Protein AF-A0A536A4L5-F1 (afdb_monomer_lite)

Sequence (83 aa):
MEDSQARDLATRAAFRAGRLAIARLGDPGYLRWKGLRDVVPEAAMLVQDEIVSLIRAECPNDAFLLEEGPEDEPLDVGAERLW

Secondary structure (DSSP, 8-state):
--HHHHHHHHHHHHHHHHHHHHHTTT---SEEEEETTEEEEHHHHHHHHHHHHHHHHH-TT-----S---TTSPP-TTS----

Radius of gyration: 15.15 Å; chains: 1; bounding box: 28×36×36 Å

Foldseek 3Di:
DDPVVVVVLLVVLLVVLVVLLVVCVVPQDDWDAPDDVRIHGPSVVVSVVSSCVSCCVVVVPDDDDDPDDPPPPDDPPPDPPPD

pLDDT: mean 88.2, std 14.95, range [46.41, 98.56]

Structure (mmCIF, N/CA/C/O backbone):
data_AF-A0A536A4L5-F1
#
_entry.id   AF-A0A536A4L5-F1
#
loop_
_atom_site.group_PDB
_atom_site.id
_atom_site.type_symbol
_atom_site.label_atom_id
_atom_site.label_alt_id
_atom_site.label_comp_id
_atom_site.label_asym_id
_atom_site.label_entity_id
_atom_site.label_seq_id
_atom_site.pdbx_PDB_ins_code
_atom_site.Cartn_x
_atom_site.Cartn_y
_atom_site.Cartn_z
_atom_site.occupancy
_atom_site.B_iso_or_equiv
_atom_site.auth_seq_id
_atom_site.auth_comp_id
_atom_site.auth_asym_id
_atom_site.auth_atom_id
_atom_site.pdbx_PDB_model_num
ATOM 1 N N . MET A 1 1 ? -10.948 1.570 17.407 1.00 84.38 1 MET A N 1
ATOM 2 C CA . MET A 1 1 ? -9.878 0.599 17.708 1.00 84.38 1 MET A CA 1
ATOM 3 C C . MET A 1 1 ? -8.923 1.277 18.673 1.00 84.38 1 MET A C 1
ATOM 5 O O . MET A 1 1 ? -8.722 2.472 18.512 1.00 84.38 1 MET A O 1
ATOM 9 N N . GLU A 1 2 ? -8.399 0.573 19.675 1.00 93.06 2 GLU A N 1
ATOM 10 C CA . GLU A 1 2 ? -7.373 1.137 20.569 1.00 93.06 2 GLU A CA 1
ATOM 11 C C . GLU A 1 2 ? -6.008 1.197 19.862 1.00 93.06 2 GLU A C 1
ATOM 13 O O . GLU A 1 2 ? -5.721 0.360 19.002 1.00 93.06 2 GLU A O 1
ATOM 18 N N . ASP A 1 3 ? -5.131 2.123 20.252 1.00 93.88 3 ASP A N 1
ATOM 19 C CA . ASP A 1 3 ? -3.832 2.347 19.589 1.00 93.88 3 ASP A CA 1
ATOM 20 C C . ASP A 1 3 ? -2.958 1.086 19.505 1.00 93.88 3 ASP A C 1
ATOM 22 O O . ASP A 1 3 ? -2.287 0.837 18.501 1.00 93.88 3 ASP A O 1
ATOM 26 N N . SER A 1 4 ? -2.974 0.254 20.549 1.00 96.50 4 SER A N 1
ATOM 27 C CA . SER A 1 4 ? -2.223 -1.007 20.576 1.00 96.50 4 SER A CA 1
ATOM 28 C C . SER A 1 4 ? -2.720 -1.995 19.520 1.00 96.50 4 SER A C 1
ATOM 30 O O . SER A 1 4 ? -1.916 -2.618 18.829 1.00 96.50 4 SER A O 1
ATOM 32 N N . GLN A 1 5 ? -4.037 -2.085 19.339 1.00 96.81 5 GLN A N 1
ATOM 33 C CA . GLN A 1 5 ? -4.663 -2.932 18.327 1.00 96.81 5 GLN A CA 1
ATOM 34 C C . GLN A 1 5 ? -4.379 -2.402 16.916 1.00 96.81 5 GLN A C 1
ATOM 36 O O . GLN A 1 5 ? -4.055 -3.185 16.022 1.00 96.81 5 GLN A O 1
ATOM 41 N N . ALA A 1 6 ? -4.425 -1.078 16.733 1.00 96.56 6 ALA A N 1
ATOM 42 C CA . ALA A 1 6 ? -4.092 -0.426 15.467 1.00 96.56 6 ALA A CA 1
ATOM 43 C C . ALA A 1 6 ? -2.638 -0.700 15.065 1.00 96.56 6 ALA A C 1
ATOM 45 O O . ALA A 1 6 ? -2.365 -1.078 13.923 1.00 96.56 6 ALA A O 1
ATOM 46 N N . ARG A 1 7 ? -1.701 -0.596 16.014 1.00 98.00 7 ARG A N 1
ATOM 47 C CA . ARG A 1 7 ? -0.287 -0.906 15.774 1.00 98.00 7 ARG A CA 1
ATOM 48 C C . ARG A 1 7 ? -0.076 -2.366 15.380 1.00 98.00 7 ARG A C 1
ATOM 50 O O . ARG A 1 7 ? 0.708 -2.646 14.470 1.00 98.00 7 ARG A O 1
ATOM 57 N N . ASP A 1 8 ? -0.763 -3.294 16.035 1.00 98.38 8 ASP A N 1
ATOM 58 C CA . ASP A 1 8 ? -0.644 -4.720 15.733 1.00 98.38 8 ASP A CA 1
ATOM 59 C C . ASP A 1 8 ? -1.228 -5.059 14.352 1.00 98.38 8 ASP A C 1
ATOM 61 O O . ASP A 1 8 ? -0.629 -5.831 13.595 1.00 98.38 8 ASP A O 1
ATOM 65 N N . LEU A 1 9 ? -2.359 -4.451 13.977 1.00 98.06 9 LEU A N 1
ATOM 66 C CA . LEU A 1 9 ? -2.928 -4.548 12.630 1.00 98.06 9 LEU A CA 1
ATOM 67 C C . LEU A 1 9 ? -1.969 -3.990 11.571 1.00 98.06 9 LEU A C 1
ATOM 69 O O . LEU A 1 9 ? -1.641 -4.699 10.617 1.00 98.06 9 LEU A O 1
ATOM 73 N N . ALA A 1 10 ? -1.464 -2.770 11.767 1.00 98.00 10 ALA A N 1
ATOM 74 C CA . ALA A 1 10 ? -0.519 -2.130 10.853 1.00 98.00 10 ALA A CA 1
ATOM 75 C C . ALA A 1 10 ? 0.746 -2.982 10.663 1.00 98.00 10 ALA A C 1
ATOM 77 O O . ALA A 1 10 ? 1.199 -3.199 9.539 1.00 98.00 10 ALA A O 1
ATOM 78 N N . THR A 1 11 ? 1.269 -3.547 11.754 1.00 98.56 11 THR A N 1
ATOM 79 C CA . THR A 1 11 ? 2.424 -4.452 11.725 1.00 98.56 11 THR A CA 1
ATOM 80 C C . THR A 1 11 ? 2.140 -5.678 10.856 1.00 98.56 11 THR A C 1
ATOM 82 O O . THR A 1 11 ? 2.913 -5.998 9.952 1.00 98.56 11 THR A O 1
ATOM 85 N N . ARG A 1 12 ? 1.011 -6.362 11.080 1.00 98.31 12 ARG A N 1
ATOM 86 C CA . ARG A 1 12 ? 0.626 -7.536 10.280 1.00 98.31 12 ARG A CA 1
ATOM 87 C C . ARG A 1 12 ? 0.454 -7.194 8.801 1.00 98.31 12 ARG A C 1
ATOM 89 O O . ARG A 1 12 ? 0.921 -7.968 7.961 1.00 98.31 12 ARG A O 1
ATOM 96 N N . ALA A 1 13 ? -0.193 -6.069 8.495 1.00 98.44 13 ALA A N 1
ATOM 97 C CA . ALA A 1 13 ? -0.398 -5.599 7.129 1.00 98.44 13 ALA A CA 1
ATOM 98 C C . ALA A 1 13 ? 0.944 -5.353 6.425 1.00 98.44 13 ALA A C 1
ATOM 100 O O . ALA A 1 13 ? 1.200 -5.939 5.373 1.00 98.44 13 ALA A O 1
ATOM 101 N N . ALA A 1 14 ? 1.853 -4.614 7.069 1.00 98.44 14 ALA A N 1
ATOM 102 C CA . ALA A 1 14 ? 3.189 -4.343 6.544 1.00 98.44 14 ALA A CA 1
ATOM 103 C C . ALA A 1 14 ? 3.995 -5.630 6.283 1.00 98.44 14 ALA A C 1
ATOM 105 O O . ALA A 1 14 ? 4.588 -5.786 5.218 1.00 98.44 14 ALA A O 1
ATOM 106 N N . PHE A 1 15 ? 3.979 -6.604 7.202 1.00 98.38 15 PHE A N 1
ATOM 107 C CA . PHE A 1 15 ? 4.694 -7.876 7.010 1.00 98.38 15 PHE A CA 1
ATOM 108 C C . PHE A 1 15 ? 4.107 -8.760 5.900 1.00 98.38 15 PHE A C 1
ATOM 110 O O . PHE A 1 15 ? 4.826 -9.564 5.298 1.00 98.38 15 PHE A O 1
ATOM 117 N N . ARG A 1 16 ? 2.795 -8.699 5.654 1.00 97.69 16 ARG A N 1
ATOM 118 C CA . ARG A 1 16 ? 2.174 -9.434 4.541 1.00 97.69 16 ARG A CA 1
ATOM 119 C C . ARG A 1 16 ? 2.494 -8.767 3.210 1.00 97.69 16 ARG A C 1
ATOM 121 O O . ARG A 1 16 ? 3.043 -9.431 2.334 1.00 97.69 16 ARG A O 1
ATOM 128 N N . ALA A 1 17 ? 2.272 -7.463 3.106 1.00 98.12 17 ALA A N 1
ATOM 129 C CA . ALA A 1 17 ? 2.559 -6.706 1.896 1.00 98.12 17 ALA A CA 1
ATOM 130 C C . ALA A 1 17 ? 4.063 -6.689 1.557 1.00 98.12 17 ALA A C 1
ATOM 132 O O . ALA A 1 17 ? 4.444 -6.812 0.398 1.00 98.12 17 ALA A O 1
ATOM 133 N N . GLY A 1 18 ? 4.947 -6.676 2.560 1.00 98.00 18 GLY A N 1
ATOM 134 C CA . GLY A 1 18 ? 6.391 -6.812 2.350 1.00 98.00 18 GLY A CA 1
ATOM 135 C C . GLY A 1 18 ? 6.794 -8.157 1.733 1.00 98.00 18 GLY A C 1
ATOM 136 O O . GLY A 1 18 ? 7.706 -8.213 0.911 1.00 98.00 18 GLY A O 1
ATOM 137 N N . ARG A 1 19 ? 6.089 -9.251 2.055 1.00 98.12 19 ARG A N 1
ATOM 138 C CA . ARG A 1 19 ? 6.310 -10.549 1.391 1.00 98.12 19 ARG A CA 1
ATOM 139 C C . ARG A 1 19 ? 5.872 -10.525 -0.071 1.00 98.12 19 ARG A C 1
ATOM 141 O O . ARG A 1 19 ? 6.561 -11.112 -0.900 1.00 98.12 19 ARG A O 1
ATOM 148 N N . LEU A 1 20 ? 4.783 -9.824 -0.385 1.00 97.25 20 LEU A N 1
ATOM 149 C CA . LEU A 1 20 ? 4.368 -9.577 -1.767 1.00 97.25 20 LEU A CA 1
ATOM 150 C C . LEU A 1 20 ? 5.424 -8.756 -2.523 1.00 97.25 20 LEU A C 1
ATOM 152 O O . LEU A 1 20 ? 5.804 -9.135 -3.626 1.00 97.25 20 LEU A O 1
ATOM 156 N N . ALA A 1 21 ? 5.961 -7.700 -1.904 1.00 97.00 21 ALA A N 1
ATOM 157 C CA . ALA A 1 21 ? 7.028 -6.891 -2.490 1.00 97.00 21 ALA A CA 1
ATOM 158 C C . ALA A 1 21 ? 8.277 -7.732 -2.814 1.00 97.00 21 ALA A C 1
ATOM 160 O O . ALA A 1 21 ? 8.811 -7.650 -3.917 1.00 97.00 21 ALA A O 1
ATOM 161 N N . ILE A 1 22 ? 8.708 -8.597 -1.887 1.00 98.00 22 ILE A N 1
ATOM 162 C CA . ILE A 1 22 ? 9.834 -9.520 -2.110 1.00 98.00 22 ILE A CA 1
ATOM 163 C C . ILE A 1 22 ? 9.532 -10.499 -3.252 1.00 98.00 22 ILE A C 1
ATOM 165 O O . ILE A 1 22 ? 10.403 -10.754 -4.080 1.00 98.00 22 ILE A O 1
ATOM 169 N N . ALA A 1 23 ? 8.311 -11.035 -3.327 1.00 97.00 23 ALA A N 1
ATOM 170 C CA . ALA A 1 23 ? 7.917 -11.962 -4.389 1.00 97.00 23 ALA A CA 1
ATOM 171 C C . ALA A 1 23 ? 7.921 -11.321 -5.790 1.00 97.00 23 ALA A C 1
ATOM 173 O O . ALA A 1 23 ? 8.038 -12.038 -6.779 1.00 97.00 23 ALA A O 1
ATOM 174 N N . ARG A 1 24 ? 7.815 -9.989 -5.874 1.00 96.00 24 ARG A N 1
ATOM 175 C CA . ARG A 1 24 ? 7.896 -9.201 -7.115 1.00 96.00 24 ARG A CA 1
ATOM 176 C C . ARG A 1 24 ? 9.301 -8.672 -7.414 1.00 96.00 24 ARG A C 1
ATOM 178 O O . ARG A 1 24 ? 9.487 -7.900 -8.353 1.00 96.00 24 ARG A O 1
ATOM 185 N N . LEU A 1 25 ? 10.318 -9.055 -6.641 1.00 95.56 25 LEU A N 1
ATOM 186 C CA . LEU A 1 25 ? 11.681 -8.594 -6.885 1.00 95.56 25 LEU A CA 1
ATOM 187 C C . LEU A 1 25 ? 12.179 -9.082 -8.255 1.00 95.56 25 LEU A C 1
ATOM 189 O O . LEU A 1 25 ? 12.236 -10.280 -8.516 1.00 95.56 25 LEU A O 1
ATOM 193 N N . GLY A 1 26 ? 12.559 -8.140 -9.121 1.00 95.12 26 GLY A N 1
ATOM 194 C CA . GLY A 1 26 ? 12.956 -8.429 -10.503 1.00 95.12 26 GLY A CA 1
ATOM 195 C C . GLY A 1 26 ? 11.789 -8.588 -11.485 1.00 95.12 26 GLY A C 1
ATOM 196 O O . GLY A 1 26 ? 12.039 -8.681 -12.682 1.00 95.12 26 GLY A O 1
ATOM 197 N N . ASP A 1 27 ? 10.544 -8.548 -11.003 1.00 96.38 27 ASP A N 1
ATOM 198 C CA . ASP A 1 27 ? 9.314 -8.564 -11.799 1.00 96.38 27 ASP A CA 1
ATOM 199 C C . ASP A 1 27 ? 8.374 -7.425 -11.349 1.00 96.38 27 ASP A C 1
ATOM 201 O O . ASP A 1 27 ? 7.396 -7.643 -10.623 1.00 96.38 27 ASP A O 1
ATOM 205 N N . PRO A 1 28 ? 8.693 -6.170 -11.721 1.00 92.44 28 PRO A N 1
ATOM 206 C CA . PRO A 1 28 ? 7.954 -5.002 -11.251 1.00 92.44 28 PRO A CA 1
ATOM 207 C C . PRO A 1 28 ? 6.571 -4.853 -11.899 1.00 92.44 28 PRO A C 1
ATOM 209 O O . PRO A 1 28 ? 5.836 -3.948 -11.504 1.00 92.44 28 PRO A O 1
ATOM 212 N N . GLY A 1 29 ? 6.227 -5.703 -12.875 1.00 94.81 29 GLY A N 1
ATOM 213 C CA . GLY A 1 29 ? 5.084 -5.500 -13.758 1.00 94.81 29 GLY A CA 1
ATOM 214 C C . GLY A 1 29 ? 5.310 -4.328 -14.716 1.00 94.81 29 GLY A C 1
ATOM 215 O O . GLY A 1 29 ? 6.418 -4.137 -15.228 1.00 94.81 29 GLY A O 1
ATOM 216 N N . TYR A 1 30 ? 4.272 -3.531 -14.970 1.00 93.50 30 TYR A N 1
ATOM 217 C CA . TYR A 1 30 ? 4.435 -2.299 -15.749 1.00 93.50 30 TYR A CA 1
ATOM 218 C C . TYR A 1 30 ? 5.198 -1.216 -14.969 1.00 93.50 30 TYR A C 1
ATOM 220 O O . TYR A 1 30 ? 5.222 -1.200 -13.740 1.00 93.50 30 TYR A O 1
ATOM 228 N N . LEU A 1 31 ? 5.796 -0.271 -15.701 1.00 93.31 31 LEU A N 1
ATOM 229 C CA . LEU A 1 31 ? 6.409 0.938 -15.150 1.00 93.31 31 LEU A CA 1
ATOM 230 C C . LEU A 1 31 ? 5.703 2.169 -15.713 1.00 93.31 31 LEU A C 1
ATOM 232 O O . LEU A 1 31 ? 5.472 2.255 -16.921 1.00 93.31 31 LEU A O 1
ATOM 236 N N . ARG A 1 32 ? 5.417 3.143 -14.851 1.00 88.75 32 ARG A N 1
ATOM 237 C CA . ARG A 1 32 ? 4.829 4.432 -15.225 1.00 88.75 32 ARG A CA 1
ATOM 238 C C . ARG A 1 32 ? 5.662 5.567 -14.647 1.00 88.75 32 ARG A C 1
ATOM 240 O O . ARG A 1 32 ? 6.109 5.491 -13.510 1.00 88.75 32 ARG A O 1
ATOM 247 N N . TRP A 1 33 ? 5.851 6.633 -15.416 1.00 87.38 33 TRP A N 1
ATOM 248 C CA . TRP A 1 33 ? 6.525 7.842 -14.946 1.00 87.38 33 TRP A CA 1
ATOM 249 C C . TRP A 1 33 ? 5.484 8.861 -14.483 1.00 87.38 33 TRP A C 1
ATOM 251 O O . TRP A 1 33 ? 4.666 9.300 -15.288 1.00 87.38 33 TRP A O 1
ATOM 261 N N . LYS A 1 34 ? 5.509 9.230 -13.199 1.00 81.69 34 LYS A N 1
ATOM 262 C CA . LYS A 1 34 ? 4.628 10.259 -12.610 1.00 81.69 34 LYS A CA 1
ATOM 263 C C . LYS A 1 34 ? 5.215 11.667 -12.759 1.00 81.69 34 LYS A C 1
ATOM 265 O O . LYS A 1 34 ? 4.487 12.659 -12.752 1.00 81.69 34 LYS A O 1
ATOM 270 N N . GLY A 1 35 ? 6.530 11.755 -12.956 1.00 80.62 35 GLY A N 1
ATOM 271 C CA . GLY A 1 35 ? 7.260 13.008 -13.096 1.00 80.62 35 GLY A CA 1
ATOM 272 C C . GLY A 1 35 ? 8.714 12.802 -13.509 1.00 80.62 35 GLY A C 1
ATOM 273 O O . GLY A 1 35 ? 9.143 11.703 -13.874 1.00 80.62 35 GLY A O 1
ATOM 274 N N . LEU A 1 36 ? 9.495 13.883 -13.463 1.00 84.88 36 LEU A N 1
ATOM 275 C CA . LEU A 1 36 ? 10.916 13.831 -13.784 1.00 84.88 36 LEU A CA 1
ATOM 276 C C . LEU A 1 36 ? 11.641 12.950 -12.758 1.00 84.88 36 LEU A C 1
ATOM 278 O O . LEU A 1 36 ? 11.771 13.330 -11.602 1.00 84.88 36 LEU A O 1
ATOM 282 N N . ARG A 1 37 ? 12.157 11.800 -13.209 1.00 88.62 37 ARG A N 1
ATOM 283 C CA . ARG A 1 37 ? 12.851 10.805 -12.364 1.00 88.62 37 ARG A CA 1
ATOM 284 C C . ARG A 1 37 ? 11.967 10.139 -11.300 1.00 88.62 37 ARG A C 1
ATOM 286 O O . ARG A 1 37 ? 12.504 9.521 -10.389 1.00 88.62 37 ARG A O 1
ATOM 293 N N . ASP A 1 38 ? 10.650 10.220 -11.452 1.00 87.25 38 ASP A N 1
ATOM 294 C CA . ASP A 1 38 ? 9.684 9.602 -10.547 1.00 87.25 38 ASP A CA 1
ATOM 295 C C . ASP A 1 38 ? 8.958 8.461 -11.272 1.00 87.25 38 ASP A C 1
ATOM 297 O O . ASP A 1 38 ? 8.164 8.700 -12.191 1.00 87.25 38 ASP A O 1
ATOM 301 N N . VAL A 1 39 ? 9.306 7.221 -10.915 1.00 91.00 39 VAL A N 1
ATOM 302 C CA . VAL A 1 39 ? 8.803 5.991 -11.538 1.00 91.00 39 VAL A CA 1
ATOM 303 C C . VAL A 1 39 ? 8.028 5.165 -10.520 1.00 91.00 39 VAL A C 1
ATOM 305 O O . VAL A 1 39 ? 8.549 4.819 -9.463 1.00 91.00 39 VAL A O 1
ATOM 308 N N . VAL A 1 40 ? 6.807 4.780 -10.883 1.00 92.88 40 VAL A N 1
ATOM 309 C CA . VAL A 1 40 ? 5.977 3.852 -10.118 1.00 92.88 40 VAL A CA 1
ATOM 310 C C . VAL A 1 40 ? 5.883 2.508 -10.852 1.00 92.88 40 VAL A C 1
ATOM 312 O O . VAL A 1 40 ? 5.483 2.472 -12.023 1.00 92.88 40 VAL A O 1
ATOM 315 N N . PRO A 1 41 ? 6.269 1.391 -10.208 1.00 94.12 41 PRO A N 1
ATOM 316 C CA . PRO A 1 41 ? 6.007 0.053 -10.720 1.00 94.12 41 PRO A CA 1
ATOM 317 C C . PRO A 1 41 ? 4.600 -0.428 -10.338 1.00 94.12 41 PRO A C 1
ATOM 319 O O . PRO A 1 41 ? 4.092 -0.083 -9.272 1.00 94.12 41 PRO A O 1
ATOM 322 N N . GLU A 1 42 ? 4.007 -1.315 -11.137 1.00 94.50 42 GLU A N 1
ATOM 323 C CA . GLU A 1 42 ? 2.759 -2.020 -10.792 1.00 94.50 42 GLU A CA 1
ATOM 324 C C . GLU A 1 42 ? 2.838 -2.670 -9.407 1.00 94.50 42 GLU A C 1
ATOM 326 O O . GLU A 1 42 ? 1.892 -2.620 -8.622 1.00 94.50 42 GLU A O 1
ATOM 331 N N . ALA A 1 43 ? 3.997 -3.244 -9.075 1.00 96.12 43 ALA A N 1
ATOM 332 C CA . ALA A 1 43 ? 4.228 -3.864 -7.778 1.00 96.12 43 ALA A CA 1
ATOM 333 C C . ALA A 1 43 ? 3.956 -2.915 -6.592 1.00 96.12 43 ALA A C 1
ATOM 335 O O . ALA A 1 43 ? 3.514 -3.386 -5.547 1.00 96.12 43 ALA A O 1
ATOM 336 N N . ALA A 1 44 ? 4.170 -1.601 -6.740 1.00 95.19 44 ALA A N 1
ATOM 337 C CA . ALA A 1 44 ? 3.865 -0.630 -5.688 1.00 95.19 44 ALA A CA 1
ATOM 338 C C . ALA A 1 44 ? 2.350 -0.492 -5.461 1.00 95.19 44 ALA A C 1
ATOM 340 O O . ALA A 1 44 ? 1.913 -0.506 -4.310 1.00 95.19 44 ALA A O 1
ATOM 341 N N . MET A 1 45 ? 1.555 -0.469 -6.540 1.00 94.94 45 MET A N 1
ATOM 342 C CA . MET A 1 45 ? 0.086 -0.463 -6.465 1.00 94.94 45 MET A CA 1
ATOM 343 C C . MET A 1 45 ? -0.423 -1.701 -5.730 1.00 94.94 45 MET A C 1
ATOM 345 O O . MET A 1 45 ? -1.190 -1.598 -4.780 1.00 94.94 45 MET A O 1
ATOM 349 N N . LEU A 1 46 ? 0.076 -2.878 -6.113 1.00 95.88 46 LEU A N 1
ATOM 350 C CA . LEU A 1 46 ? -0.346 -4.150 -5.525 1.00 95.88 46 LEU A CA 1
ATOM 351 C C . LEU A 1 46 ? -0.009 -4.248 -4.032 1.00 95.88 46 LEU A C 1
ATOM 353 O O . LEU A 1 46 ? -0.786 -4.788 -3.248 1.00 95.88 46 LEU A O 1
ATOM 357 N N . VAL A 1 47 ? 1.152 -3.727 -3.627 1.00 97.69 47 VAL A N 1
ATOM 358 C CA . VAL A 1 47 ? 1.560 -3.665 -2.217 1.00 97.69 47 VAL A CA 1
ATOM 359 C C . VAL A 1 47 ? 0.659 -2.711 -1.435 1.00 97.69 47 VAL A C 1
ATOM 361 O O . VAL A 1 47 ? 0.213 -3.069 -0.344 1.00 97.69 47 VAL A O 1
ATOM 364 N N . GLN A 1 48 ? 0.365 -1.529 -1.981 1.00 97.75 48 GLN A N 1
ATOM 365 C CA . GLN A 1 48 ? -0.550 -0.574 -1.360 1.00 97.75 48 GLN A CA 1
ATOM 366 C C . GLN A 1 48 ? -1.956 -1.170 -1.202 1.00 97.75 48 GLN A C 1
ATOM 368 O O . GLN A 1 48 ? -2.516 -1.128 -0.106 1.00 97.75 48 GL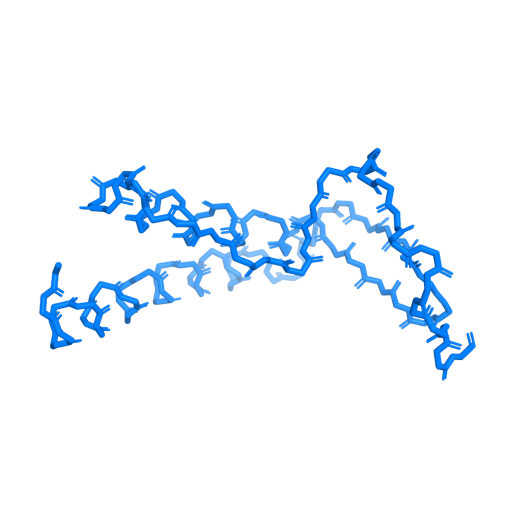N A O 1
ATOM 373 N N . ASP A 1 49 ? -2.495 -1.779 -2.257 1.00 96.81 49 ASP A N 1
ATOM 374 C CA . ASP A 1 49 ? -3.826 -2.386 -2.258 1.00 96.81 49 ASP A CA 1
ATOM 375 C C . ASP A 1 49 ? -3.938 -3.533 -1.248 1.00 96.81 49 ASP A C 1
ATOM 377 O O . ASP A 1 49 ? -4.947 -3.639 -0.549 1.00 96.81 49 ASP A O 1
ATOM 381 N N . GLU A 1 50 ? -2.894 -4.355 -1.095 1.00 97.88 50 GLU A N 1
ATOM 382 C CA . GLU A 1 50 ? -2.852 -5.409 -0.073 1.00 97.88 50 GLU A CA 1
ATOM 383 C C . GLU A 1 50 ? -2.906 -4.817 1.346 1.00 97.88 50 GLU A C 1
ATOM 385 O O . GLU A 1 50 ? -3.655 -5.305 2.195 1.00 97.88 50 GLU A O 1
ATOM 390 N N . ILE A 1 51 ? -2.162 -3.736 1.616 1.00 98.38 51 ILE A N 1
ATOM 391 C CA . ILE A 1 51 ? -2.205 -3.044 2.916 1.00 98.38 51 ILE A CA 1
ATOM 392 C C . ILE A 1 51 ? -3.607 -2.489 3.175 1.00 98.38 51 ILE A C 1
ATOM 394 O O . ILE A 1 51 ? -4.178 -2.730 4.243 1.00 98.38 51 ILE A O 1
ATOM 398 N N . VAL A 1 52 ? -4.174 -1.774 2.201 1.00 97.88 52 VAL A N 1
ATOM 399 C CA . VAL A 1 52 ? -5.507 -1.166 2.306 1.00 97.88 52 VAL A CA 1
ATOM 400 C C . VAL A 1 52 ? -6.570 -2.237 2.517 1.00 97.88 52 VAL A C 1
ATOM 402 O O . VAL A 1 52 ? -7.406 -2.088 3.404 1.00 97.88 52 VAL A O 1
ATOM 405 N N . SER A 1 53 ? -6.525 -3.329 1.754 1.00 97.62 53 SER A N 1
ATOM 406 C CA . SER A 1 53 ? -7.457 -4.453 1.864 1.00 97.62 53 SER A CA 1
ATOM 407 C C . SER A 1 53 ? -7.443 -5.064 3.267 1.00 97.62 53 SER A C 1
ATOM 409 O O . SER A 1 53 ? -8.495 -5.217 3.892 1.00 97.62 53 SER A O 1
ATOM 411 N N . LEU A 1 54 ? -6.250 -5.335 3.812 1.00 97.69 54 LEU A N 1
ATOM 412 C CA . LEU A 1 54 ? -6.095 -5.909 5.150 1.00 97.69 54 LEU A CA 1
ATOM 413 C C . LEU A 1 54 ? -6.589 -4.971 6.254 1.00 97.69 54 LEU A C 1
ATOM 415 O O . LEU A 1 54 ? -7.258 -5.428 7.179 1.00 97.69 54 LEU A O 1
ATOM 419 N N . ILE A 1 55 ? -6.277 -3.674 6.166 1.00 97.81 55 ILE A N 1
ATOM 420 C CA . ILE A 1 55 ? -6.734 -2.696 7.160 1.00 97.81 55 ILE A CA 1
ATOM 421 C C . ILE A 1 55 ? -8.248 -2.509 7.052 1.00 97.81 55 ILE A C 1
ATOM 423 O O . ILE A 1 55 ? -8.939 -2.581 8.061 1.00 97.81 55 ILE A O 1
ATOM 427 N N . ARG A 1 56 ? -8.789 -2.342 5.842 1.00 97.44 56 ARG A N 1
ATOM 428 C CA . ARG A 1 56 ? -10.223 -2.113 5.606 1.00 97.44 56 ARG A CA 1
ATOM 429 C C . ARG A 1 56 ? -11.089 -3.301 6.029 1.00 97.44 56 ARG A C 1
ATOM 431 O O . ARG A 1 56 ? -12.229 -3.096 6.434 1.00 97.44 56 ARG A O 1
ATOM 438 N N . ALA A 1 57 ? -10.560 -4.525 5.981 1.00 97.31 57 ALA A N 1
ATOM 439 C CA . ALA A 1 57 ? -11.254 -5.711 6.481 1.00 97.31 57 ALA A CA 1
ATOM 440 C C . ALA A 1 57 ? -11.538 -5.652 7.995 1.00 97.31 57 ALA A C 1
ATOM 442 O O . ALA A 1 57 ? -12.549 -6.193 8.441 1.00 97.31 57 ALA A O 1
ATOM 443 N N . GLU A 1 58 ? -10.678 -4.996 8.782 1.00 96.81 58 GLU A N 1
ATOM 444 C CA . GLU A 1 58 ? -10.860 -4.831 10.234 1.00 96.81 58 GLU A CA 1
ATOM 445 C C . GLU A 1 58 ? -11.381 -3.431 10.616 1.00 96.81 58 GLU A C 1
ATOM 447 O O . GLU A 1 58 ? -12.078 -3.279 11.620 1.00 96.81 58 GLU A O 1
ATOM 452 N N . CYS A 1 59 ? -11.105 -2.424 9.787 1.00 96.31 59 CYS A N 1
ATOM 453 C CA . CYS A 1 59 ? -11.475 -1.024 9.971 1.00 96.31 59 CYS A CA 1
ATOM 454 C C . CYS A 1 59 ? -12.219 -0.481 8.733 1.00 96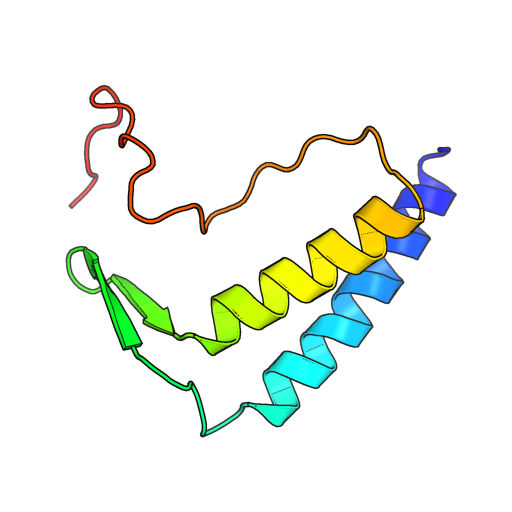.31 59 CYS A C 1
ATOM 456 O O . CYS A 1 59 ? -11.668 0.317 7.970 1.00 96.31 59 CYS A O 1
ATOM 458 N N . PRO A 1 60 ? -13.479 -0.887 8.492 1.00 95.81 60 PRO A N 1
ATOM 459 C CA . PRO A 1 60 ? -14.179 -0.587 7.238 1.00 95.81 60 PRO A CA 1
ATOM 460 C C . PRO A 1 60 ? -14.491 0.899 7.012 1.00 95.81 60 PRO A C 1
ATOM 462 O O . PRO A 1 60 ? -14.730 1.296 5.875 1.00 95.81 60 PRO A O 1
ATOM 465 N N . ASN A 1 61 ? -14.494 1.713 8.072 1.00 95.38 61 ASN A N 1
ATOM 466 C CA . ASN A 1 61 ? -14.851 3.134 8.016 1.00 95.38 61 ASN A CA 1
ATOM 467 C C . ASN A 1 61 ? -13.634 4.070 8.034 1.00 95.38 61 ASN A C 1
ATOM 469 O O . ASN A 1 61 ? -13.813 5.288 7.989 1.00 95.38 61 ASN A O 1
ATOM 473 N N . ASP A 1 62 ? -12.420 3.527 8.135 1.00 94.56 62 ASP A N 1
ATOM 474 C CA . ASP A 1 62 ? -11.214 4.345 8.196 1.00 94.56 62 ASP A CA 1
ATOM 475 C C . ASP A 1 62 ? -10.894 4.916 6.808 1.00 94.56 62 ASP A C 1
ATOM 477 O O . ASP A 1 62 ? -10.976 4.233 5.781 1.00 94.56 62 ASP A O 1
ATOM 481 N N . ALA A 1 63 ? -10.525 6.196 6.787 1.00 94.00 63 ALA A N 1
ATO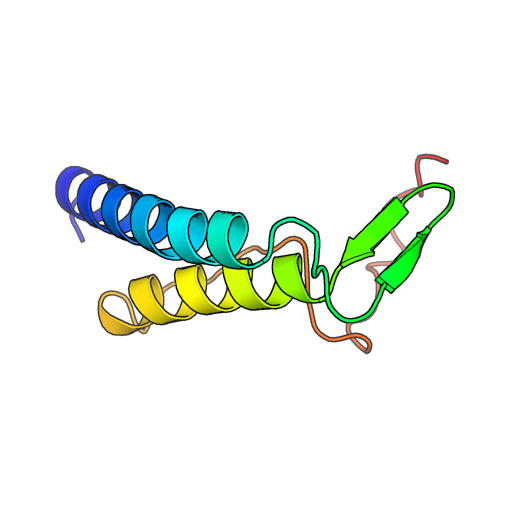M 482 C CA . ALA A 1 63 ? -10.031 6.859 5.591 1.00 94.00 63 ALA A CA 1
ATOM 483 C C . ALA A 1 63 ? -8.547 6.532 5.374 1.00 94.00 63 ALA A C 1
ATOM 485 O O . ALA A 1 63 ? -7.796 6.314 6.325 1.00 94.00 63 ALA A O 1
ATOM 486 N N . PHE A 1 64 ? -8.120 6.542 4.113 1.00 93.88 64 PHE A N 1
ATOM 487 C CA . PHE A 1 64 ? -6.739 6.279 3.724 1.00 93.88 64 PHE A CA 1
ATOM 488 C C . PHE A 1 64 ? -6.181 7.496 2.997 1.00 93.88 64 PHE A C 1
ATOM 490 O O . PHE A 1 64 ? -6.819 8.014 2.084 1.00 93.88 64 PHE A O 1
ATOM 497 N N . LEU A 1 65 ? -4.984 7.921 3.394 1.00 93.56 65 LEU A N 1
ATOM 498 C CA . LEU A 1 65 ? -4.162 8.851 2.631 1.00 93.56 65 LEU A CA 1
ATOM 499 C C . LEU A 1 65 ? -3.024 8.040 2.017 1.00 93.56 65 LEU A C 1
ATOM 501 O O . LEU A 1 65 ? -2.238 7.436 2.747 1.00 93.56 65 LEU A O 1
ATOM 505 N N . LEU A 1 66 ? -2.986 7.985 0.692 1.00 93.25 66 LEU A N 1
ATOM 506 C CA . LEU A 1 66 ? -2.117 7.104 -0.082 1.00 93.25 66 LEU A CA 1
ATOM 507 C C . LEU A 1 66 ? -1.320 7.933 -1.091 1.00 93.25 66 LEU A C 1
ATOM 509 O O . LEU A 1 66 ? -1.776 8.994 -1.511 1.00 93.25 66 LEU A O 1
ATOM 513 N N . GLU A 1 67 ? -0.131 7.463 -1.466 1.00 90.12 67 GLU A N 1
ATOM 514 C CA . GLU A 1 67 ? 0.683 8.131 -2.491 1.00 90.12 67 GLU A CA 1
ATOM 515 C C . GLU A 1 67 ? 0.172 7.830 -3.901 1.00 90.12 67 GLU A C 1
ATOM 517 O O . GLU A 1 67 ? 0.207 8.690 -4.786 1.00 90.12 67 GLU A O 1
ATOM 522 N N . GLU A 1 68 ? -0.298 6.602 -4.111 1.00 89.56 68 GLU A N 1
ATOM 523 C CA . GLU A 1 68 ? -0.890 6.205 -5.375 1.00 89.56 68 GLU A CA 1
ATOM 524 C C . GLU A 1 68 ? -2.412 6.290 -5.305 1.00 89.56 68 GLU A C 1
ATOM 526 O O . GLU A 1 68 ? -3.042 5.756 -4.388 1.00 89.56 68 GLU A O 1
ATOM 531 N N . GLY A 1 69 ? -2.993 6.940 -6.307 1.00 80.06 69 GLY A N 1
ATOM 532 C CA . GLY A 1 69 ? -4.429 7.112 -6.484 1.00 80.06 69 GLY A CA 1
ATOM 533 C C . GLY A 1 69 ? -4.853 6.805 -7.924 1.00 80.06 69 GLY A C 1
ATOM 534 O O . GLY A 1 69 ? -4.005 6.473 -8.764 1.00 80.06 69 GLY A O 1
ATOM 535 N N . PRO A 1 70 ? -6.161 6.878 -8.223 1.00 73.00 70 PRO A N 1
ATOM 536 C CA . PRO A 1 70 ? -6.662 6.734 -9.584 1.00 73.00 70 PRO A CA 1
ATOM 537 C C . PRO A 1 70 ? -5.938 7.688 -10.543 1.00 73.00 70 PRO A C 1
ATOM 539 O O . PRO A 1 70 ? -5.652 8.829 -10.192 1.00 73.00 70 PRO A O 1
ATOM 542 N N . GLU A 1 71 ? -5.660 7.231 -11.769 1.00 62.44 71 GLU A N 1
ATOM 543 C CA . GLU A 1 71 ? -4.932 8.044 -12.763 1.00 62.44 71 GLU A CA 1
ATOM 544 C C . GLU A 1 71 ? -5.640 9.366 -13.083 1.00 62.44 71 GLU A C 1
ATOM 546 O O . GLU A 1 71 ? -4.986 10.355 -13.407 1.00 62.44 71 GLU A O 1
ATOM 551 N N . ASP A 1 72 ? -6.965 9.372 -12.948 1.00 63.25 72 ASP A N 1
ATOM 552 C CA . ASP A 1 72 ? -7.832 10.504 -13.258 1.00 63.25 72 ASP A CA 1
ATOM 553 C C . ASP A 1 72 ? -8.084 11.419 -12.047 1.00 63.25 72 ASP A C 1
ATOM 555 O O . ASP A 1 72 ? -8.897 12.344 -12.138 1.00 63.25 72 ASP A O 1
ATOM 559 N N . GLU A 1 73 ? -7.439 11.170 -10.900 1.00 62.19 73 GLU A N 1
ATOM 560 C CA . GLU A 1 73 ? -7.587 12.044 -9.739 1.00 62.19 73 GLU A CA 1
ATOM 561 C C . GLU A 1 73 ? -6.917 13.397 -10.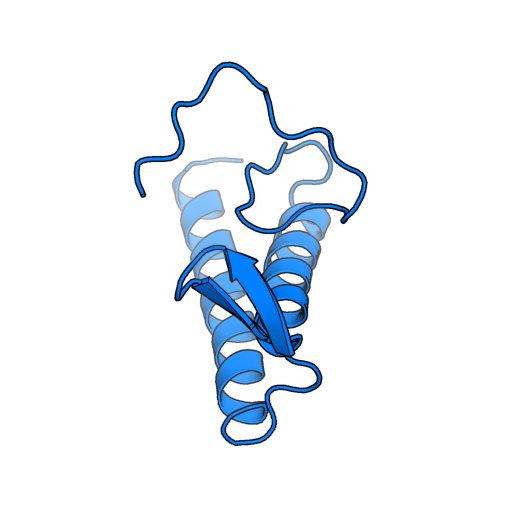036 1.00 62.19 73 GLU A C 1
ATOM 563 O O . GLU A 1 73 ? -5.724 13.445 -10.358 1.00 62.19 73 GLU A O 1
ATOM 568 N N . PRO A 1 74 ? -7.666 14.517 -9.988 1.00 57.94 74 PRO A N 1
ATOM 569 C CA . PRO A 1 74 ? -7.098 15.815 -10.294 1.00 57.94 74 PRO A CA 1
ATOM 570 C C . PRO A 1 74 ? -5.976 16.119 -9.304 1.00 57.94 74 PRO A C 1
ATOM 572 O O . PRO A 1 74 ? -6.205 16.184 -8.098 1.00 57.94 74 PRO A O 1
ATOM 575 N N . LEU A 1 75 ? -4.766 16.350 -9.819 1.00 56.25 75 LEU A N 1
ATOM 576 C CA . LEU A 1 75 ? -3.699 16.949 -9.026 1.00 56.25 75 LEU A CA 1
ATOM 577 C C . LEU A 1 75 ? -4.208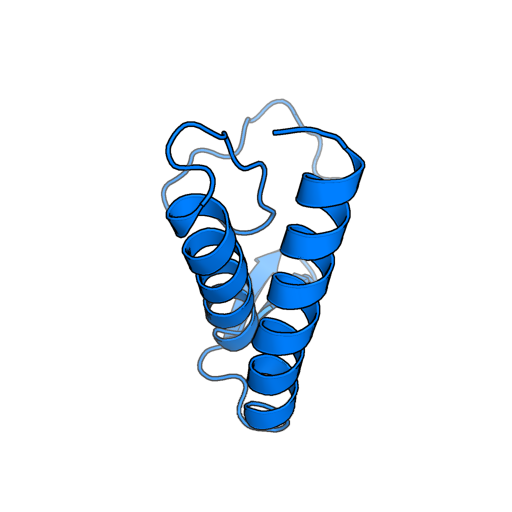 18.294 -8.506 1.00 56.25 75 LEU A C 1
ATOM 579 O O . LEU A 1 75 ? -4.582 19.156 -9.308 1.00 56.25 75 LEU A O 1
ATOM 583 N N . ASP A 1 76 ? -4.227 18.470 -7.185 1.00 54.94 76 ASP A N 1
ATOM 584 C CA . ASP A 1 76 ? -4.581 19.749 -6.587 1.00 54.94 76 ASP A CA 1
ATOM 585 C C . ASP A 1 76 ? -3.554 20.789 -7.057 1.00 54.94 76 ASP A C 1
ATOM 587 O O . ASP A 1 76 ? -2.380 20.780 -6.677 1.00 54.94 76 ASP A O 1
ATOM 591 N N . VAL A 1 77 ? -3.994 21.644 -7.980 1.00 54.69 77 VAL A N 1
ATOM 592 C CA . VAL A 1 77 ? -3.184 22.582 -8.776 1.00 54.69 77 VAL A CA 1
ATOM 593 C C . VAL A 1 77 ? -2.452 23.633 -7.926 1.00 54.69 77 VAL A C 1
ATOM 595 O O . VAL A 1 77 ? -1.703 24.441 -8.471 1.00 54.69 77 VAL A O 1
ATOM 598 N N . GLY A 1 78 ? -2.650 23.631 -6.603 1.00 54.38 78 GLY A N 1
ATOM 599 C CA . GLY A 1 78 ? -2.007 24.532 -5.647 1.00 54.38 78 GLY A CA 1
ATOM 600 C C . GLY A 1 78 ? -0.680 24.047 -5.054 1.00 54.38 78 GLY A C 1
ATOM 601 O O . GLY A 1 78 ? 0.010 24.850 -4.426 1.00 54.38 78 GLY A O 1
ATOM 602 N N . ALA A 1 79 ? -0.294 22.780 -5.229 1.00 53.72 79 ALA A N 1
ATOM 603 C CA . ALA A 1 79 ? 1.018 22.312 -4.788 1.00 53.72 79 ALA A CA 1
ATOM 604 C C . ALA A 1 79 ? 2.065 22.598 -5.876 1.00 53.72 79 ALA A C 1
ATOM 606 O O . ALA A 1 79 ? 2.036 22.006 -6.956 1.00 53.72 79 ALA A O 1
ATOM 607 N N . GLU A 1 80 ? 2.992 23.518 -5.600 1.00 46.41 80 GLU A N 1
ATOM 608 C CA . GLU A 1 80 ? 4.156 23.755 -6.458 1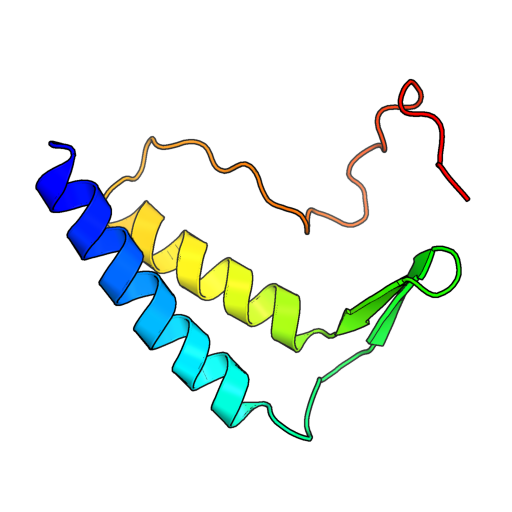.00 46.41 80 GLU A CA 1
ATOM 609 C C . GLU A 1 80 ? 4.888 22.421 -6.683 1.00 46.41 80 GLU A C 1
ATOM 611 O O . GLU A 1 80 ? 5.319 21.767 -5.729 1.00 46.41 80 GLU A O 1
ATOM 616 N N . ARG A 1 81 ? 5.027 21.990 -7.945 1.00 51.72 81 ARG A N 1
ATOM 617 C CA . ARG A 1 81 ? 5.928 20.881 -8.273 1.00 51.72 81 ARG A CA 1
ATOM 618 C C . ARG A 1 81 ? 7.339 21.348 -7.929 1.00 51.72 81 ARG A C 1
ATOM 620 O O . ARG A 1 81 ? 7.858 22.250 -8.576 1.00 51.72 81 ARG A O 1
ATOM 627 N N . LEU A 1 82 ? 7.951 20.746 -6.911 1.00 48.44 82 LEU A N 1
ATOM 628 C CA . LEU A 1 82 ? 9.310 21.076 -6.461 1.00 48.44 82 LEU A CA 1
ATOM 629 C C . LEU A 1 82 ? 10.416 20.577 -7.421 1.00 48.44 82 LEU A C 1
ATOM 631 O O . LEU A 1 82 ? 11.568 20.441 -7.006 1.00 48.44 82 LEU A O 1
ATOM 635 N N . TRP A 1 83 ? 10.091 20.315 -8.692 1.00 56.00 83 TRP A N 1
ATOM 636 C CA . TRP A 1 83 ? 11.043 20.012 -9.762 1.00 56.00 83 TRP A CA 1
ATOM 637 C C . TRP A 1 83 ? 10.486 20.330 -11.153 1.00 56.00 83 TRP A C 1
ATOM 639 O O . TRP A 1 83 ? 9.322 19.966 -11.448 1.00 56.00 83 TRP A O 1
#